Protein 2N5Y (pdb70)

Secondary structure (DSSP, 8-state):
------

Solvent-accessible surface area: 1779 Å² total

Foldseek 3Di:
DVPPDD

Structure (mmCIF, N/CA/C/O backbone):
data_2N5Y
#
_entry.id   2N5Y
#
loop_
_atom_site.group_PDB
_atom_site.id
_atom_site.type_symbol
_atom_site.label_atom_id
_atom_site.label_alt_id
_atom_site.label_comp_id
_atom_site.label_asym_id
_atom_site.label_entity_id
_atom_site.label_seq_id
_atom_site.pdbx_PDB_ins_code
_atom_site.Cartn_x
_atom_site.Cartn_y
_atom_site.Cartn_z
_atom_site.occupancy
_atom_site.B_iso_or_equiv
_atom_site.auth_seq_id
_atom_site.auth_comp_id
_atom_site.auth_asym_id
_atom_site.auth_atom_id
_atom_site.pdbx_PDB_model_num
ATOM 57 N N . GLY A 1 3 ? 6.628 5.983 -1.415 1.00 43.22 3 GLY A N 1
ATOM 58 C CA . GLY A 1 3 ? 7.069 7.233 -0.825 1.00 44.52 3 GLY A CA 1
ATOM 59 C C . GLY A 1 3 ? 8.495 7.163 -0.315 1.00 31.43 3 GLY A C 1
ATOM 60 O O . GLY A 1 3 ? 9.153 8.189 -0.147 1.00 2.10 3 GLY A O 1
ATOM 99 N N . SER A 1 6 ? 8.966 6.595 5.912 1.00 53.31 6 SER A N 1
ATOM 100 C CA . SER A 1 6 ? 8.612 7.866 6.534 1.00 45.13 6 SER A CA 1
ATOM 101 C C . SER A 1 6 ? 9.837 8.766 6.663 1.00 4.45 6 SER A C 1
ATOM 102 O O . SER A 1 6 ? 10.778 8.563 7.389 1.00 74.43 6 SER A O 1
ATOM 142 N N . PHE A 1 9 ? 7.170 13.762 4.751 1.00 50.33 9 PHE A N 1
ATOM 143 C CA . PHE A 1 9 ? 6.887 14.410 3.475 1.00 1.33 9 PHE A CA 1
ATOM 144 C C . PHE A 1 9 ? 5.383 14.499 3.232 1.00 4.01 9 PHE A C 1
ATOM 145 O O . PHE A 1 9 ? 4.885 15.502 2.723 1.00 2.52 9 PHE A O 1
ATOM 162 N N . GLU A 1 10 ? 4.667 13.441 3.599 1.00 0.02 10 GLU A N 1
ATOM 163 C CA . GLU A 1 10 ? 3.221 13.399 3.419 1.00 34.05 10 GLU A CA 1
ATOM 164 C C . GLU A 1 10 ? 2.565 12.529 4.488 1.00 54.01 10 GLU A C 1
ATOM 165 O O . GLU A 1 10 ? 2.127 11.412 4.212 1.00 24.44 10 GLU A O 1
ATOM 177 N N . VAL A 1 11 ? 2.500 13.050 5.709 1.00 22.33 11 VAL A N 1
ATOM 178 C CA . VAL A 1 11 ? 1.898 12.322 6.820 1.00 53.12 11 VAL A CA 1
ATOM 179 C C . VAL A 1 11 ? 0.769 13.126 7.456 1.00 70.25 11 VAL A C 1
ATOM 180 O O . VAL A 1 11 ? 0.791 14.315 7.633 1.00 13.41 11 VAL A O 1
ATOM 212 N N . ALA A 1 13 ? -3.705 12.290 7.565 1.00 52.32 13 ALA A N 1
ATOM 213 C CA . ALA A 1 13 ? -4.879 11.430 7.492 1.00 74.32 13 ALA A CA 1
ATOM 214 C C . ALA A 1 13 ? -4.957 10.720 6.144 1.00 21.25 13 ALA A C 1
ATOM 215 O O . ALA A 1 13 ? -4.533 11.289 5.139 1.00 33.45 13 ALA A O 1
ATOM 278 N N . GLY A 1 3 ? 4.297 6.185 -0.598 1.00 21.43 3 GLY A N 2
ATOM 279 C CA . GLY A 1 3 ? 4.642 7.524 -0.158 1.00 31.12 3 GLY A CA 2
ATOM 280 C C . GLY A 1 3 ? 6.010 7.960 -0.644 1.00 31.41 3 GLY A C 2
ATOM 281 O O . GLY A 1 3 ? 6.206 9.118 -1.011 1.00 12.22 3 GLY A O 2
ATOM 320 N N . SER A 1 6 ? 9.757 9.653 4.288 1.00 5.11 6 SER A N 2
ATOM 321 C CA . SER A 1 6 ? 9.466 10.845 5.077 1.00 71.53 6 SER A CA 2
ATOM 322 C C . SER A 1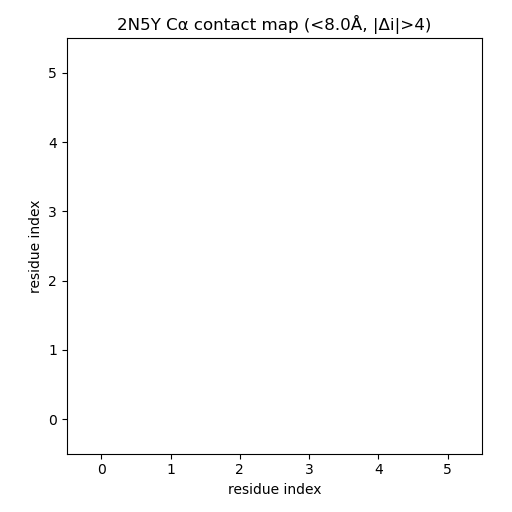 6 ? 10.264 12.041 4.568 1.00 53.40 6 SER A C 2
ATOM 323 O O . SER A 1 6 ? 11.148 12.595 5.170 1.00 45.02 6 SER A O 2
ATOM 363 N N . PHE A 1 9 ? 5.348 14.741 2.586 1.00 74.54 9 PHE A N 2
ATOM 364 C CA . PHE A 1 9 ? 4.214 14.556 1.687 1.00 14.44 9 PHE A CA 2
ATOM 365 C C . PHE A 1 9 ? 2.909 14.459 2.472 1.00 35.11 9 PHE A C 2
ATOM 366 O O . PHE A 1 9 ? 2.002 13.716 2.098 1.00 54.45 9 PHE A O 2
ATOM 383 N N . GLU A 1 10 ? 2.823 15.214 3.563 1.00 70.01 10 GLU A N 2
ATOM 384 C CA . GLU A 1 10 ? 1.630 15.211 4.401 1.00 11.52 10 GLU A CA 2
ATOM 385 C C . GLU A 1 10 ? 1.392 13.830 5.005 1.00 41.30 10 GLU A C 2
ATOM 386 O O . GLU A 1 10 ? 0.326 13.240 4.831 1.00 30.44 10 GLU A O 2
ATOM 398 N N . VAL A 1 11 ? 2.394 13.321 5.715 1.00 72.32 11 VAL A N 2
ATOM 399 C CA . VAL A 1 11 ? 2.295 12.010 6.345 1.00 32.21 11 VAL A CA 2
ATOM 400 C C . VAL A 1 11 ? 1.867 12.132 7.803 1.00 32.02 11 VAL A C 2
ATOM 401 O O . VAL A 1 11 ? 2.212 13.012 8.547 1.00 24.12 11 VAL A O 2
ATOM 433 N N . ALA A 1 13 ? -1.762 10.632 10.456 1.00 71.52 13 ALA A N 2
ATOM 434 C CA . ALA A 1 13 ? -2.960 9.822 10.644 1.00 45.01 13 ALA A CA 2
ATOM 435 C C . ALA A 1 13 ? -3.746 9.694 9.344 1.00 42.44 13 ALA A C 2
ATOM 436 O O . ALA A 1 13 ? -4.428 8.689 9.149 1.00 43.40 13 ALA A O 2
ATOM 499 N N . GLY A 1 3 ? 9.457 4.547 1.057 1.00 55.43 3 GLY A N 3
ATOM 500 C CA . GLY A 1 3 ? 10.016 5.291 2.170 1.00 13.05 3 GLY A CA 3
ATOM 501 C C . GLY A 1 3 ? 11.365 5.900 1.842 1.00 34.33 3 GLY A C 3
ATOM 502 O O . GLY A 1 3 ? 11.614 6.296 0.704 1.00 52.30 3 GLY A O 3
ATOM 541 N N . SER A 1 6 ? 10.904 11.743 4.367 1.00 65.11 6 SER A N 3
ATOM 542 C CA . SER A 1 6 ? 9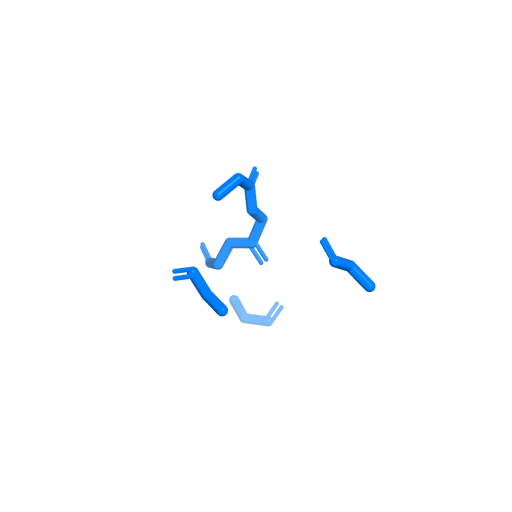.610 12.413 4.338 1.00 13.22 6 SER A CA 3
ATOM 543 C C . SER A 1 6 ? 9.401 13.135 3.010 1.00 33.42 6 SER A C 3
ATOM 544 O O . SER A 1 6 ? 9.867 14.207 2.719 1.00 30.33 6 SER A O 3
ATOM 584 N N . PHE A 1 9 ? 3.929 10.298 2.175 1.00 63.03 9 PHE A N 3
ATOM 585 C CA . PHE A 1 9 ? 3.384 8.957 2.001 1.00 21.43 9 PHE A CA 3
ATOM 586 C C . PHE A 1 9 ? 2.611 8.519 3.242 1.00 50.20 9 PHE A C 3
ATOM 587 O O . PHE A 1 9 ? 1.553 7.899 3.139 1.00 2.15 9 PHE A O 3
ATOM 604 N N . GLU A 1 10 ? 3.148 8.847 4.413 1.00 42.00 10 GLU A N 3
ATOM 605 C CA . GLU A 1 10 ? 2.510 8.487 5.673 1.00 35.33 10 GLU A CA 3
ATOM 606 C C . GLU A 1 10 ? 2.831 9.510 6.758 1.00 1.44 10 GLU A C 3
ATOM 607 O O . GLU A 1 10 ? 3.708 9.291 7.594 1.00 12.04 10 GLU A O 3
ATOM 619 N N . VAL A 1 11 ? 2.115 10.630 6.738 1.00 3.30 11 VAL A N 3
ATOM 620 C CA . VAL A 1 11 ? 2.323 11.688 7.719 1.00 0.44 11 VAL A CA 3
ATOM 621 C C . VAL A 1 11 ? 1.028 12.019 8.454 1.00 65.33 11 VAL A C 3
ATOM 622 O O . VAL A 1 11 ? 0.818 13.047 9.042 1.00 75.23 11 VAL A O 3
ATOM 654 N N . ALA A 1 13 ? -3.528 10.536 8.433 1.00 32.04 13 ALA A N 3
ATOM 655 C CA . ALA A 1 13 ? -4.567 9.617 7.985 1.00 63.14 13 ALA A CA 3
ATOM 656 C C . ALA A 1 13 ? -5.893 10.342 7.785 1.00 11.31 13 ALA A C 3
ATOM 657 O O . ALA A 1 13 ? -6.329 11.057 8.686 1.00 51.52 13 ALA A O 3
ATOM 720 N N . GLY A 1 3 ? 6.778 6.574 -0.333 1.00 41.14 3 GLY A N 4
ATOM 721 C CA . GLY A 1 3 ? 7.427 7.838 -0.037 1.00 24.45 3 GLY A CA 4
ATOM 722 C C . GLY A 1 3 ? 8.598 7.679 0.914 1.00 72.14 3 GLY A C 4
ATOM 723 O O . GLY A 1 3 ? 8.704 8.402 1.904 1.00 22.43 3 GLY A O 4
ATOM 762 N N . SER A 1 6 ? 7.690 6.199 6.764 1.00 40.14 6 SER A N 4
ATOM 763 C CA . SER A 1 6 ? 6.910 7.036 7.668 1.00 20.42 6 SER A CA 4
ATOM 764 C C . SER A 1 6 ? 7.824 7.891 8.540 1.00 14.34 6 SER A C 4
ATOM 765 O O . SER A 1 6 ? 8.555 7.474 9.402 1.00 64.34 6 SER A O 4
ATOM 805 N N . PHE A 1 9 ? 5.973 13.178 6.034 1.00 5.45 9 PHE A N 4
ATOM 806 C CA . PHE A 1 9 ? 6.442 13.819 4.811 1.00 0.33 9 PHE A CA 4
ATOM 807 C C . PHE A 1 9 ? 5.298 14.538 4.102 1.00 45.44 9 PHE A C 4
ATOM 808 O O . PHE A 1 9 ? 4.932 14.187 2.981 1.00 50.13 9 PHE A O 4
ATOM 825 N N . GLU A 1 10 ? 4.739 15.546 4.764 1.00 3.30 10 GLU A N 4
ATOM 826 C CA . GLU A 1 10 ? 3.637 16.314 4.197 1.00 34.32 10 GLU A CA 4
ATOM 827 C C . GLU A 1 10 ? 2.490 15.395 3.784 1.00 45.05 10 GLU A C 4
ATOM 828 O O . GLU A 1 10 ? 1.916 15.547 2.705 1.00 0.44 10 GLU A O 4
ATOM 840 N N . VAL A 1 11 ? 2.163 14.440 4.649 1.00 45.15 11 VAL A N 4
ATOM 841 C CA . VAL A 1 11 ? 1.086 13.497 4.375 1.00 63.45 11 VAL A CA 4
ATOM 842 C C . VAL A 1 11 ? -0.278 14.138 4.605 1.00 64.40 11 VAL A C 4
ATOM 843 O O . VAL A 1 11 ? -0.621 14.668 5.628 1.00 0.54 11 VAL A O 4
ATOM 875 N N . ALA A 1 13 ? -4.323 15.181 5.038 1.00 14.34 13 ALA A N 4
ATOM 876 C CA . ALA A 1 13 ? -5.176 14.993 6.205 1.00 31.44 13 ALA A CA 4
ATOM 877 C C . ALA A 1 13 ? -6.174 13.862 5.979 1.00 10.01 13 ALA A C 4
ATOM 878 O O . ALA A 1 13 ? -7.325 14.134 5.640 1.00 44.13 13 ALA A O 4
ATOM 941 N N . GLY A 1 3 ? 4.972 5.256 2.621 1.00 31.31 3 GLY A N 5
ATOM 942 C CA . GLY A 1 3 ? 5.252 5.617 3.998 1.00 21.14 3 GLY A CA 5
ATOM 943 C C . GLY A 1 3 ? 6.300 4.723 4.631 1.00 60.44 3 GLY A C 5
ATOM 944 O O . GLY A 1 3 ? 6.190 4.358 5.801 1.00 21.31 3 GLY A O 5
ATOM 983 N N . SER A 1 6 ? 9.884 8.497 7.513 1.00 11.10 6 SER A N 5
ATOM 984 C CA . SER A 1 6 ? 9.722 9.946 7.484 1.00 72.04 6 SER A CA 5
ATOM 985 C C . SER A 1 6 ? 10.789 10.594 6.607 1.00 1.42 6 SER A C 5
ATOM 986 O O . SER A 1 6 ? 11.675 11.309 7.003 1.00 61.34 6 SER A O 5
ATOM 1026 N N . PHE A 1 9 ? 7.881 12.358 2.644 1.00 50.44 9 PHE A N 5
ATOM 1027 C CA . PHE A 1 9 ? 7.102 11.888 1.504 1.00 22.01 9 PHE A CA 5
ATOM 1028 C C . PHE A 1 9 ? 5.873 12.765 1.286 1.00 11.31 9 PHE A C 5
ATOM 1029 O O . PHE A 1 9 ? 5.757 13.843 1.868 1.00 54.32 9 PHE A O 5
ATOM 1046 N N . GLU A 1 10 ? 4.959 12.294 0.443 1.00 11.34 10 GLU A N 5
ATOM 1047 C CA . GLU A 1 10 ? 3.739 13.037 0.147 1.00 21.55 10 GLU A CA 5
ATOM 1048 C C . GLU A 1 10 ? 2.737 12.914 1.292 1.00 51.53 10 GLU A C 5
ATOM 1049 O O . GLU A 1 10 ? 1.625 12.419 1.108 1.00 61.21 10 GLU A O 5
ATOM 1061 N N . VAL A 1 11 ? 3.139 13.370 2.474 1.00 21.20 11 VAL A N 5
ATOM 1062 C CA . VAL A 1 11 ? 2.277 13.313 3.649 1.00 63.33 11 VAL A CA 5
ATOM 1063 C C . VAL A 1 11 ? 0.980 14.080 3.417 1.00 64.34 11 VAL A C 5
ATOM 1064 O O . VAL A 1 11 ? 0.913 15.185 2.948 1.00 51.43 11 VAL A O 5
ATOM 1096 N N . ALA A 1 13 ? -3.538 13.168 2.493 1.00 72.23 13 ALA A N 5
ATOM 1097 C CA . ALA A 1 13 ? -4.590 12.206 2.186 1.00 65.03 13 ALA A CA 5
ATOM 1098 C C . ALA A 1 13 ? -4.463 11.692 0.756 1.00 41.14 13 ALA A C 5
ATOM 1099 O O . ALA A 1 13 ? -3.568 12.132 0.035 1.00 22.44 13 ALA A O 5
ATOM 1162 N N . GLY A 1 3 ? 7.746 5.074 2.212 1.00 51.33 3 GLY A N 6
ATOM 1163 C CA . GLY A 1 3 ? 8.284 6.078 3.112 1.00 72.52 3 GLY A CA 6
ATOM 1164 C C . GLY A 1 3 ? 9.799 6.084 3.133 1.00 5.31 3 GLY A C 6
ATOM 1165 O O . GLY A 1 3 ? 10.442 5.598 2.203 1.00 43.34 3 GLY A O 6
ATOM 1204 N N . SER A 1 6 ? 10.960 12.608 4.517 1.00 31.34 6 SER A N 6
ATOM 1205 C CA . SER A 1 6 ? 10.040 13.551 3.892 1.00 45.10 6 SER A CA 6
ATOM 1206 C C . SER A 1 6 ? 10.439 13.820 2.444 1.00 24.30 6 SER A C 6
ATOM 1207 O O . SER A 1 6 ? 11.188 14.690 2.078 1.00 72.11 6 SER A O 6
ATOM 1247 N N . PHE A 1 9 ? 5.139 11.820 0.714 1.00 61.21 9 PHE A N 6
ATOM 1248 C CA . PHE A 1 9 ? 4.388 10.571 0.765 1.00 20.11 9 PHE A CA 6
ATOM 1249 C C . PHE A 1 9 ? 3.029 10.781 1.426 1.00 75.54 9 PHE A C 6
ATOM 1250 O O . PHE A 1 9 ? 2.523 9.900 2.122 1.00 43.55 9 PHE A O 6
ATOM 1267 N N . GLU A 1 10 ? 2.443 11.953 1.202 1.00 60.11 10 GLU A N 6
ATOM 1268 C CA . GLU A 1 10 ? 1.143 12.279 1.776 1.00 20.35 10 GLU A CA 6
ATOM 1269 C C . GLU A 1 10 ? 1.216 12.318 3.300 1.00 21.02 10 GLU A C 6
ATOM 1270 O O . GLU A 1 10 ? 0.591 11.507 3.984 1.00 1.20 10 GLU A O 6
ATOM 1282 N N . VAL A 1 11 ? 1.985 13.267 3.826 1.00 75.23 11 VAL A N 6
ATOM 1283 C CA . VAL A 1 11 ? 2.140 13.413 5.268 1.00 12.30 11 VAL A CA 6
ATOM 1284 C C . VAL A 1 11 ? 0.880 13.995 5.900 1.00 5.31 11 VAL A C 6
ATOM 1285 O O . VAL A 1 11 ? 0.503 15.128 5.757 1.00 52.43 11 VAL A O 6
ATOM 1317 N N . ALA A 1 13 ? -3.361 12.608 7.622 1.00 5.33 13 ALA A N 6
ATOM 1318 C CA . ALA A 1 13 ? -4.409 11.596 7.625 1.00 61.45 13 ALA A CA 6
ATOM 1319 C C . ALA A 1 13 ? -5.170 11.591 6.303 1.00 32.32 13 ALA A C 6
ATOM 1320 O O . ALA A 1 13 ? -5.817 12.585 5.978 1.00 44.24 13 ALA A O 6
ATOM 1383 N N . GLY A 1 3 ? 7.301 4.935 2.081 1.00 55.23 3 GLY A N 7
ATOM 1384 C CA . GLY A 1 3 ? 8.013 6.085 2.606 1.00 13.24 3 GLY A CA 7
ATOM 1385 C C . GLY A 1 3 ? 9.514 5.876 2.631 1.00 32.24 3 GLY A C 7
ATOM 1386 O O . GLY A 1 3 ? 10.195 6.097 1.630 1.00 31.41 3 GLY A O 7
ATOM 1425 N N . SER A 1 6 ? 11.561 10.601 6.756 1.00 72.14 6 SER A N 7
ATOM 1426 C CA . SER A 1 6 ? 10.983 11.936 6.657 1.00 43.24 6 SER A CA 7
ATOM 1427 C C . SER A 1 6 ? 11.706 12.764 5.598 1.00 22.40 6 SER A C 7
ATOM 1428 O O . SER A 1 6 ? 12.842 13.156 5.677 1.00 4.44 6 SER A O 7
ATOM 1468 N N . PHE A 1 9 ? 6.732 14.032 2.353 1.00 30.13 9 PHE A N 7
ATOM 1469 C CA . PHE A 1 9 ? 6.026 13.350 1.275 1.00 63.32 9 PHE A CA 7
ATOM 1470 C C . PHE A 1 9 ? 4.587 13.040 1.677 1.00 43.12 9 PHE A C 7
ATOM 1471 O O . PHE A 1 9 ? 4.017 12.035 1.254 1.00 11.03 9 PHE A O 7
ATOM 1488 N N . GLU A 1 10 ? 4.008 13.912 2.496 1.00 35.45 10 GLU A N 7
ATOM 1489 C CA . GLU A 1 10 ? 2.636 13.730 2.957 1.00 52.42 10 GLU A CA 7
ATOM 1490 C C . GLU A 1 10 ? 2.507 12.463 3.797 1.00 12.22 10 GLU A C 7
ATOM 1491 O O . GLU A 1 10 ? 1.728 11.566 3.473 1.00 44.31 10 GLU A O 7
ATOM 1503 N N . VAL A 1 11 ? 3.277 12.397 4.879 1.00 74.42 11 VAL A N 7
ATOM 1504 C CA . VAL A 1 11 ? 3.249 11.240 5.767 1.00 40.52 11 VAL A CA 7
ATOM 1505 C C . VAL A 1 11 ? 2.339 11.489 6.965 1.00 42.14 11 VAL A C 7
ATOM 1506 O O . VAL A 1 11 ? 2.218 12.547 7.525 1.00 71.31 11 VAL A O 7
ATOM 1538 N N . ALA A 1 13 ? -1.468 9.378 8.949 1.00 51.24 13 ALA A N 7
ATOM 1539 C CA . ALA A 1 13 ? -2.380 8.248 9.080 1.00 44.41 13 ALA A CA 7
ATOM 1540 C C . ALA A 1 13 ? -2.818 7.735 7.713 1.00 54.34 13 ALA A C 7
ATOM 1541 O O . ALA A 1 13 ? -3.494 8.462 6.986 1.00 74.11 13 ALA A O 7
ATOM 1604 N N . GLY A 1 3 ? 5.278 4.600 4.409 1.00 64.44 3 GLY A N 8
ATOM 1605 C CA . GLY A 1 3 ? 5.999 5.534 5.253 1.00 13.15 3 GLY A CA 8
ATOM 1606 C C . GLY A 1 3 ? 7.221 4.910 5.898 1.00 54.11 3 GLY A C 8
ATOM 1607 O O . GLY A 1 3 ? 8.166 4.525 5.209 1.00 13.45 3 GLY A O 8
ATOM 1646 N N . SER A 1 6 ? 10.240 10.004 8.175 1.00 54.24 6 SER A N 8
ATOM 1647 C CA . SER A 1 6 ? 10.113 11.266 7.454 1.00 33.51 6 SER A CA 8
ATOM 1648 C C . SER A 1 6 ? 11.121 11.343 6.312 1.00 61.52 6 SER A C 8
ATOM 1649 O O . SER A 1 6 ? 12.087 12.062 6.283 1.00 1.01 6 SER A O 8
ATOM 1689 N N . PHE A 1 9 ? 7.929 11.287 2.123 1.00 21.35 9 PHE A N 8
ATOM 1690 C CA . PHE A 1 9 ? 7.052 10.400 1.368 1.00 53.32 9 PHE A CA 8
ATOM 1691 C C . PHE A 1 9 ? 5.835 11.157 0.842 1.00 4.35 9 PHE A C 8
ATOM 1692 O O . PHE A 1 9 ? 5.796 12.387 0.873 1.00 24.23 9 PHE A O 8
ATOM 1709 N N . GLU A 1 10 ? 4.845 10.413 0.360 1.00 22.23 10 GLU A N 8
ATOM 1710 C CA . GLU A 1 10 ? 3.628 11.014 -0.173 1.00 65.22 10 GLU A CA 8
ATOM 1711 C C . GLU A 1 10 ? 2.712 11.479 0.955 1.00 74.44 10 GLU A C 8
ATOM 1712 O O . GLU A 1 10 ? 1.574 11.023 1.073 1.00 51.35 10 GLU A O 8
ATOM 1724 N N . VAL A 1 11 ? 3.216 12.388 1.782 1.00 12.34 11 VAL A N 8
ATOM 1725 C CA . VAL A 1 11 ? 2.443 12.916 2.901 1.00 62.03 11 VAL A CA 8
ATOM 1726 C C . VAL A 1 11 ? 1.143 13.550 2.420 1.00 41.43 11 VAL A C 8
ATOM 1727 O O . VAL A 1 11 ? 1.021 14.170 1.396 1.00 71.02 11 VAL A O 8
ATOM 1759 N N . ALA A 1 13 ? -3.439 12.729 2.741 1.00 42.44 13 ALA A N 8
ATOM 1760 C CA . ALA A 1 13 ? -4.542 11.892 3.194 1.00 30.24 13 ALA A CA 8
ATOM 1761 C C . ALA A 1 13 ? -4.282 10.423 2.878 1.00 31.13 13 ALA A C 8
ATOM 1762 O O . ALA A 1 13 ? -4.289 10.049 1.706 1.00 14.24 13 ALA A O 8
ATOM 1825 N N . GLY A 1 3 ? 6.148 4.062 2.104 1.00 0.43 3 GLY A N 9
ATOM 1826 C CA . GLY A 1 3 ? 6.828 5.027 2.949 1.00 14.11 3 GLY A CA 9
ATOM 1827 C C . GLY A 1 3 ? 8.321 4.778 3.029 1.00 74.31 3 GLY A C 9
ATOM 1828 O O . GLY A 1 3 ? 9.082 5.253 2.186 1.00 21.43 3 GLY A O 9
ATOM 1867 N N . SER A 1 6 ? 10.646 8.185 7.926 1.00 53.43 6 SER A N 9
ATOM 1868 C CA . SER A 1 6 ? 10.308 9.593 7.754 1.00 52.55 6 SER A CA 9
ATOM 1869 C C . SER A 1 6 ? 11.294 10.278 6.812 1.00 25.32 6 SER A C 9
ATOM 1870 O O . SER A 1 6 ? 12.415 10.614 7.102 1.00 74.20 6 SER A O 9
ATOM 1910 N N . PHE A 1 9 ? 7.832 12.193 2.614 1.00 72.35 9 PHE A N 9
ATOM 1911 C CA . PHE A 1 9 ? 7.194 11.775 1.371 1.00 54.24 9 PHE A CA 9
ATOM 1912 C C . PHE A 1 9 ? 5.779 12.339 1.269 1.00 22.24 9 PHE A C 9
ATOM 1913 O O . PHE A 1 9 ? 5.417 13.267 1.991 1.00 4.23 9 PHE A O 9
ATOM 1930 N N . GLU A 1 10 ? 4.985 11.770 0.368 1.00 41.04 10 GLU A N 9
ATOM 1931 C CA . GLU A 1 10 ? 3.611 12.217 0.171 1.00 70.31 10 GLU A CA 9
ATOM 1932 C C . GLU A 1 10 ? 2.741 11.842 1.367 1.00 14.11 10 GLU A C 9
ATOM 1933 O O . GLU A 1 10 ? 1.957 10.894 1.307 1.00 44.23 10 GLU A O 9
ATOM 1945 N N . VAL A 1 11 ? 2.884 12.593 2.454 1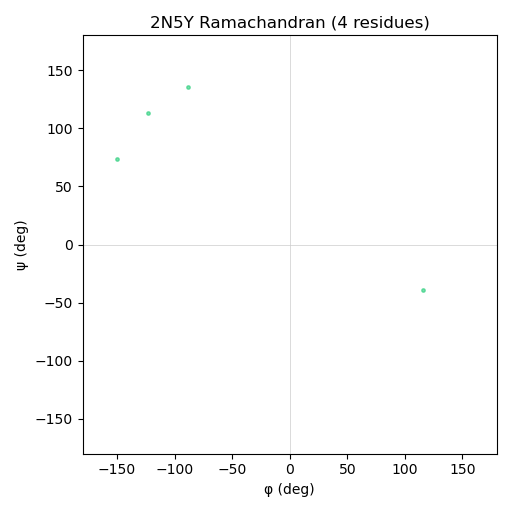.00 2.43 11 VAL A N 9
ATOM 1946 C CA . VAL A 1 11 ? 2.112 12.342 3.665 1.00 73.30 11 VAL A CA 9
ATOM 1947 C C . VAL A 1 11 ? 1.492 13.628 4.199 1.00 41.21 11 VAL A C 9
ATOM 1948 O O . VAL A 1 11 ? 2.064 14.684 4.275 1.00 71.10 11 VAL A O 9
ATOM 1980 N N . ALA A 1 13 ? -2.900 15.366 4.778 1.00 4.42 13 ALA A N 9
ATOM 1981 C CA . ALA A 1 13 ? -4.348 15.204 4.791 1.00 30.41 13 ALA A CA 9
ATOM 1982 C C . ALA A 1 13 ? -4.934 15.395 3.396 1.00 34.05 13 ALA A C 9
ATOM 1983 O O . ALA A 1 13 ? -4.883 16.505 2.869 1.00 12.25 13 ALA A O 9
ATOM 2046 N N . GLY A 1 3 ? 4.797 3.165 4.930 1.00 41.34 3 GLY A N 10
ATOM 2047 C CA . GLY A 1 3 ? 5.237 3.752 6.182 1.00 32.21 3 GLY A CA 10
ATOM 2048 C C . GLY A 1 3 ? 6.546 3.163 6.670 1.00 34.11 3 GLY A C 10
ATOM 2049 O O . GLY A 1 3 ? 7.560 3.228 5.976 1.00 3.03 3 GLY A O 10
ATOM 2088 N N . SER A 1 6 ? 9.367 7.643 9.973 1.00 10.44 6 SER A N 10
ATOM 2089 C CA . SER A 1 6 ? 9.310 9.012 9.473 1.00 73.35 6 SER A CA 10
ATOM 2090 C C . SER A 1 6 ? 10.572 9.357 8.689 1.00 64.31 6 SER A C 10
ATOM 2091 O O . SER A 1 6 ? 11.670 9.497 9.164 1.00 4.44 6 SER A O 10
ATOM 2131 N N . PHE A 1 9 ? 7.415 10.692 3.655 1.00 51.23 9 PHE A N 10
ATOM 2132 C CA . PHE A 1 9 ? 6.835 9.830 2.632 1.00 73.02 9 PHE A CA 10
ATOM 2133 C C . PHE A 1 9 ? 5.490 10.375 2.160 1.00 51.12 9 PHE A C 10
ATOM 2134 O O . PHE A 1 9 ? 4.481 9.671 2.182 1.00 22.30 9 PHE A O 10
ATOM 2151 N N . GLU A 1 10 ? 5.485 11.634 1.734 1.00 41.33 10 GLU A N 10
ATOM 2152 C CA . GLU A 1 10 ? 4.264 12.274 1.258 1.00 44.42 10 GLU A CA 10
ATOM 2153 C C . GLU A 1 10 ? 3.166 12.204 2.314 1.00 34.24 10 GLU A C 10
ATOM 2154 O O . GLU A 1 10 ? 2.066 11.717 2.051 1.00 30.12 10 GLU A O 10
ATOM 2166 N N . VAL A 1 11 ? 3.472 12.693 3.512 1.00 51.12 11 VAL A N 10
ATOM 2167 C CA . VAL A 1 11 ? 2.511 12.687 4.609 1.00 65.42 11 VAL A CA 10
ATOM 2168 C C . VAL A 1 11 ? 1.470 13.786 4.434 1.00 1.30 11 VAL A C 10
ATOM 2169 O O . VAL A 1 11 ? 1.352 14.739 5.159 1.00 55.03 11 VAL A O 10
ATOM 2201 N N . ALA A 1 13 ? -1.929 16.212 3.982 1.00 51.34 13 ALA A N 10
ATOM 2202 C CA . ALA A 1 13 ? -2.780 16.765 5.028 1.00 4.52 13 ALA A CA 10
ATOM 2203 C C . ALA A 1 13 ? -3.710 15.701 5.599 1.00 32.12 13 ALA A C 10
ATOM 2204 O O . ALA A 1 13 ? -4.744 16.048 6.168 1.00 21.03 13 ALA A O 10
ATOM 2267 N N . GLY A 1 3 ? 5.208 6.274 -0.788 1.00 73.10 3 GLY A N 11
ATOM 2268 C CA . GLY A 1 3 ? 5.723 7.473 -0.153 1.00 31.31 3 GLY A CA 11
ATOM 2269 C C . GLY A 1 3 ? 7.237 7.490 -0.090 1.00 43.41 3 GLY A C 11
ATOM 2270 O O . GLY A 1 3 ? 7.862 8.530 -0.299 1.00 11.40 3 GLY A O 11
ATOM 2309 N N . SER A 1 6 ? 9.151 6.975 6.317 1.00 41.11 6 SER A N 11
ATOM 2310 C CA . SER A 1 6 ? 8.781 7.975 7.312 1.00 23.52 6 SER A CA 11
ATOM 2311 C C . SER A 1 6 ? 9.884 9.017 7.471 1.00 53.24 6 SER A C 11
ATOM 2312 O O . SER A 1 6 ? 10.912 8.856 8.077 1.00 44.50 6 SER A O 11
ATOM 2352 N N . PHE A 1 9 ? 7.247 13.380 5.117 1.00 12.23 9 PHE A N 11
ATOM 2353 C CA . PHE A 1 9 ? 7.003 13.801 3.743 1.00 51.14 9 PHE A CA 11
ATOM 2354 C C . PHE A 1 9 ? 5.613 14.415 3.600 1.00 4.32 9 PHE A C 11
ATOM 2355 O O . PHE A 1 9 ? 4.979 14.776 4.591 1.00 42.41 9 PHE A O 11
ATOM 2372 N N . GLU A 1 10 ? 5.148 14.531 2.360 1.00 20.42 10 GLU A N 11
ATOM 2373 C CA . GLU A 1 10 ? 3.835 15.102 2.088 1.00 14.41 10 GLU A CA 11
ATOM 2374 C C . GLU A 1 10 ? 2.725 14.156 2.539 1.00 43.42 10 GLU A C 11
ATOM 2375 O O . GLU A 1 10 ? 2.078 13.505 1.719 1.00 62.12 10 GLU A O 11
ATOM 2387 N N . VAL A 1 11 ? 2.512 14.086 3.849 1.00 73.20 11 VAL A N 11
ATOM 2388 C CA . VAL A 1 11 ? 1.481 13.220 4.410 1.00 1.51 11 VAL A CA 11
ATOM 2389 C C . VAL A 1 11 ? 0.529 14.008 5.304 1.00 62.44 11 VAL A C 11
ATOM 2390 O O . VAL A 1 11 ? 0.798 14.409 6.405 1.00 2.22 11 VAL A O 11
ATOM 2422 N N . ALA A 1 13 ? -2.429 15.661 7.698 1.00 42.45 13 ALA A N 11
ATOM 2423 C CA . ALA A 1 13 ? -2.622 15.468 9.129 1.00 4.03 13 ALA A CA 11
ATOM 2424 C C . ALA A 1 13 ? -4.037 14.990 9.433 1.00 73.20 13 ALA A C 11
ATOM 2425 O O . ALA A 1 13 ? -4.989 15.728 9.182 1.00 4.11 13 ALA A O 11
ATOM 2488 N N . GLY A 1 3 ? 6.409 3.728 1.706 1.00 41.14 3 GLY A N 12
ATOM 2489 C CA . GLY A 1 3 ? 6.311 4.923 2.524 1.00 63.14 3 GLY A CA 12
ATOM 2490 C C . GLY A 1 3 ? 7.052 4.787 3.839 1.00 45.32 3 GLY A C 12
ATOM 2491 O O . GLY A 1 3 ? 7.824 5.668 4.218 1.00 45.13 3 GLY A O 12
ATOM 2530 N N . SER A 1 6 ? 3.860 6.917 8.646 1.00 62.22 6 SER A N 12
ATOM 2531 C CA . SER A 1 6 ? 3.757 8.369 8.565 1.00 3.24 6 SER A CA 12
ATOM 2532 C C . SER A 1 6 ? 4.926 9.037 9.283 1.00 1.05 6 SER A C 12
ATOM 2533 O O . SER A 1 6 ? 5.002 9.217 10.472 1.00 31.24 6 SER A O 12
ATOM 2573 N N . PHE A 1 9 ? 6.326 12.482 4.407 1.00 4.13 9 PHE A N 12
ATOM 2574 C CA . PHE A 1 9 ? 6.885 12.375 3.064 1.00 13.14 9 PHE A CA 12
ATOM 2575 C C . PHE A 1 9 ? 5.842 12.739 2.011 1.00 30.34 9 PHE A C 12
ATOM 2576 O O . PHE A 1 9 ? 6.156 13.375 1.006 1.00 24.02 9 PHE A O 12
ATOM 2593 N N . GLU A 1 10 ? 4.600 12.329 2.251 1.00 62.25 10 GLU A N 12
ATOM 2594 C CA . GLU A 1 10 ? 3.511 12.610 1.322 1.00 5.11 10 GLU A CA 12
ATOM 2595 C C . GLU A 1 10 ? 2.245 13.009 2.074 1.00 52.12 10 GLU A C 12
ATOM 2596 O O . GLU A 1 10 ? 1.155 12.519 1.780 1.00 75.21 10 GLU A O 12
ATOM 2608 N N . VAL A 1 11 ? 2.397 13.902 3.046 1.00 5.43 11 VAL A N 12
ATOM 2609 C CA . VAL A 1 11 ? 1.267 14.369 3.841 1.00 61.55 11 VAL A CA 12
ATOM 2610 C C . VAL A 1 11 ? 1.698 15.444 4.832 1.00 61.15 11 VAL A C 12
ATOM 2611 O O . VAL A 1 11 ? 2.668 15.374 5.540 1.00 33.30 11 VAL A O 12
ATOM 2643 N N . ALA A 1 13 ? 1.059 17.236 8.069 1.00 22.14 13 ALA A N 12
ATOM 2644 C CA . ALA A 1 13 ? 1.539 16.872 9.397 1.00 62.24 13 ALA A CA 12
ATOM 2645 C C . ALA A 1 13 ? 1.372 15.377 9.650 1.00 44.32 13 ALA A C 12
ATOM 2646 O O . ALA A 1 13 ? 1.907 14.871 10.635 1.00 34.32 13 ALA A O 12
ATOM 2709 N N . GLY A 1 3 ? 6.826 6.633 -0.485 1.00 15.32 3 GLY A N 13
ATOM 2710 C CA . GLY A 1 3 ? 7.407 7.720 0.282 1.00 65.54 3 GLY A CA 13
ATOM 2711 C C . GLY A 1 3 ? 8.900 7.856 0.053 1.00 54.35 3 GLY A C 13
ATOM 2712 O O . GLY A 1 3 ? 9.443 8.960 0.098 1.00 31.11 3 GLY A O 13
ATOM 2751 N N . SER A 1 6 ? 11.512 9.452 4.794 1.00 1.44 6 SER A N 13
ATOM 2752 C CA . SER A 1 6 ? 10.881 10.617 5.404 1.00 33.10 6 SER A CA 13
ATOM 2753 C C . SER A 1 6 ? 11.546 11.906 4.931 1.00 61.32 6 SER A C 13
ATOM 2754 O O . SER A 1 6 ? 12.580 12.353 5.359 1.00 54.53 6 SER A O 13
ATOM 2794 N N . PHE A 1 9 ? 6.210 14.412 3.433 1.00 14.33 9 PHE A N 13
ATOM 2795 C CA . PHE A 1 9 ? 5.226 14.312 2.362 1.00 73.33 9 PHE A CA 13
ATOM 2796 C C . PHE A 1 9 ? 3.808 14.435 2.912 1.00 52.01 9 PHE A C 13
ATOM 2797 O O . PHE A 1 9 ? 3.044 13.471 2.907 1.00 33.55 9 PHE A O 13
ATOM 2814 N N . GLU A 1 10 ? 3.465 15.629 3.386 1.00 71.15 10 GLU A N 13
ATOM 2815 C CA . GLU A 1 10 ? 2.140 15.878 3.941 1.00 74.14 10 GLU A CA 13
ATOM 2816 C C . GLU A 1 10 ? 1.661 14.685 4.763 1.00 24.02 10 GLU A C 13
ATOM 2817 O O . GLU A 1 10 ? 0.500 14.285 4.681 1.00 51.32 10 GLU A O 13
ATOM 2829 N N . VAL A 1 11 ? 2.566 14.120 5.557 1.00 60.25 11 VAL A N 13
ATOM 2830 C CA . VAL A 1 11 ? 2.238 12.973 6.395 1.00 52.11 11 VAL A CA 13
ATOM 2831 C C . VAL A 1 11 ? 1.010 13.254 7.253 1.00 34.54 11 VAL A C 13
ATOM 2832 O O . VAL A 1 11 ? 0.702 14.337 7.676 1.00 20.01 11 VAL A O 13
ATOM 2864 N N . ALA A 1 13 ? -3.213 11.214 8.078 1.00 23.50 13 ALA A N 13
ATOM 2865 C CA . ALA A 1 13 ? -4.148 10.107 7.915 1.00 0.51 13 ALA A CA 13
ATOM 2866 C C . ALA A 1 13 ? -4.100 9.552 6.496 1.00 41.44 13 ALA A C 13
ATOM 2867 O O . ALA A 1 13 ? -4.518 8.416 6.280 1.00 64.24 13 ALA A O 13
ATOM 2930 N N . GLY A 1 3 ? 5.766 4.913 0.395 1.00 15.23 3 GLY A N 14
ATOM 2931 C CA . GLY A 1 3 ? 6.132 5.303 1.744 1.00 33.34 3 GLY A CA 14
ATOM 2932 C C . GLY A 1 3 ? 7.471 4.733 2.169 1.00 12.20 3 GLY A C 14
ATOM 2933 O O . GLY A 1 3 ? 8.509 5.369 1.987 1.00 62.32 3 GLY A O 14
ATOM 2972 N N . SER A 1 6 ? 8.240 6.319 8.182 1.00 70.21 6 SER A N 14
ATOM 2973 C CA . SER A 1 6 ? 8.036 7.709 8.570 1.00 12.44 6 SER A CA 14
ATOM 2974 C C . SER A 1 6 ? 9.319 8.516 8.396 1.00 10.14 6 SER A C 14
ATOM 2975 O O . SER A 1 6 ? 10.321 8.381 9.052 1.00 71.33 6 SER A O 14
ATOM 3015 N N . PHE A 1 9 ? 6.894 12.582 4.508 1.00 74.33 9 PHE A N 14
ATOM 3016 C CA . PHE A 1 9 ? 6.729 12.556 3.059 1.00 63.41 9 PHE A CA 14
ATOM 3017 C C . PHE A 1 9 ? 5.404 13.192 2.650 1.00 31.34 9 PHE A C 14
ATOM 3018 O O . PHE A 1 9 ? 4.530 12.527 2.095 1.00 21.32 9 PHE A O 14
ATOM 3035 N N . GLU A 1 10 ? 5.263 14.484 2.930 1.00 21.44 10 GLU A N 14
ATOM 3036 C CA . GLU A 1 10 ? 4.044 15.209 2.593 1.00 10.23 10 GLU A CA 14
ATOM 3037 C C . GLU A 1 10 ? 2.813 14.483 3.128 1.00 61.41 10 GLU A C 14
ATOM 3038 O O . GLU A 1 10 ? 1.736 14.545 2.535 1.00 33.54 10 GLU A O 14
ATOM 3050 N N . VAL A 1 11 ? 2.982 13.793 4.252 1.00 54.40 11 VAL A N 14
ATOM 3051 C CA . VAL A 1 11 ? 1.886 13.055 4.868 1.00 55.03 11 VAL A CA 14
ATOM 3052 C C . VAL A 1 11 ? 1.278 13.838 6.026 1.00 54.11 11 VAL A C 14
ATOM 3053 O O . VAL A 1 11 ? 1.910 14.366 6.903 1.00 51.14 11 VAL A O 14
ATOM 3085 N N . ALA A 1 13 ? -2.850 16.057 6.951 1.00 53.43 13 ALA A N 14
ATOM 3086 C CA . ALA A 1 13 ? -4.236 16.367 6.621 1.00 0.10 13 ALA A CA 14
ATOM 3087 C C . ALA A 1 13 ? -4.462 16.334 5.113 1.00 32.14 13 ALA A C 14
ATOM 3088 O O . ALA A 1 13 ? -4.390 17.380 4.471 1.00 44.31 13 ALA A O 14
ATOM 3151 N N . GLY A 1 3 ? 7.436 6.249 -1.259 1.00 2.20 3 GLY A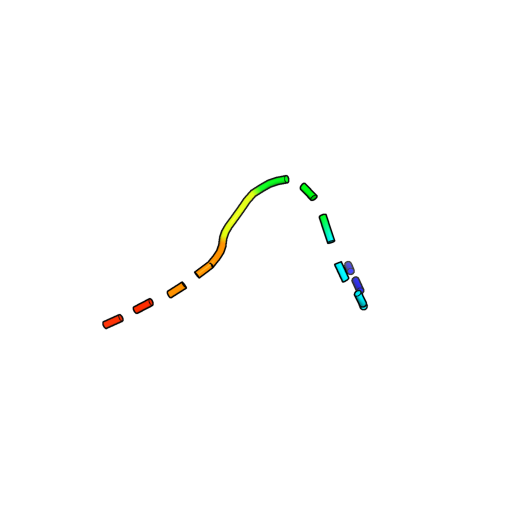 N 15
ATOM 3152 C CA . GLY A 1 3 ? 7.497 6.895 0.039 1.00 2.21 3 GLY A CA 15
ATOM 3153 C C . GLY A 1 3 ? 8.335 6.118 1.035 1.00 71.42 3 GLY A C 15
ATOM 3154 O O . GLY A 1 3 ? 9.055 6.704 1.843 1.00 51.44 3 GLY A O 15
ATOM 3193 N N . SER A 1 6 ? 4.557 4.495 5.770 1.00 1.34 6 SER A N 15
ATOM 3194 C CA . SER A 1 6 ? 3.976 5.610 6.510 1.00 22.54 6 SER A CA 15
ATOM 3195 C C . SER A 1 6 ? 4.799 5.922 7.757 1.00 60.14 6 SER A C 15
ATOM 3196 O O . SER A 1 6 ? 4.904 5.205 8.719 1.00 4.02 6 SER A O 15
ATOM 3236 N N . PHE A 1 9 ? 5.587 11.886 6.570 1.00 21.14 9 PHE A N 15
ATOM 3237 C CA . PHE A 1 9 ? 6.580 12.676 5.852 1.00 61.12 9 PHE A CA 15
ATOM 3238 C C . PHE A 1 9 ? 5.915 13.558 4.799 1.00 63.54 9 PHE A C 15
ATOM 3239 O O . PHE A 1 9 ? 6.320 14.700 4.586 1.00 65.35 9 PHE A O 15
ATOM 3256 N N . GLU A 1 10 ? 4.893 13.017 4.143 1.00 13.31 10 GLU A N 15
ATOM 3257 C CA . GLU A 1 10 ? 4.173 13.754 3.111 1.00 13.32 10 GLU A CA 15
ATOM 3258 C C . GLU A 1 10 ? 2.675 13.475 3.188 1.00 74.41 10 GLU A C 15
ATOM 3259 O O . GLU A 1 10 ? 1.874 14.380 3.422 1.00 72.05 10 GLU A O 15
ATOM 3271 N N . VAL A 1 11 ? 2.303 12.214 2.989 1.00 71.04 11 VAL A N 15
ATOM 3272 C CA . VAL A 1 11 ? 0.902 11.814 3.035 1.00 33.45 11 VAL A CA 15
ATOM 3273 C C . VAL A 1 11 ? 0.318 12.017 4.429 1.00 24.43 11 VAL A C 15
ATOM 3274 O O . VAL A 1 11 ? 0.949 11.953 5.452 1.00 51.13 11 VAL A O 15
ATOM 3306 N N . ALA A 1 13 ? -3.528 14.008 6.537 1.00 40.30 13 ALA A N 15
ATOM 3307 C CA . ALA A 1 13 ? -4.500 15.094 6.496 1.00 32.51 13 ALA A CA 15
ATOM 3308 C C . ALA A 1 13 ? -4.402 15.966 7.743 1.00 21.20 13 ALA A C 15
ATOM 3309 O O . ALA A 1 13 ? -3.490 15.769 8.545 1.00 42.14 13 ALA A O 15
ATOM 3372 N N . GLY A 1 3 ? 6.665 5.869 -1.156 1.00 40.44 3 GLY A N 16
ATOM 3373 C CA . GLY A 1 3 ? 6.895 7.002 -0.279 1.00 12.30 3 GLY A CA 16
ATOM 3374 C C . GLY A 1 3 ? 8.254 6.952 0.390 1.00 62.54 3 GLY A C 16
ATOM 3375 O O . GLY A 1 3 ? 9.024 7.910 0.321 1.00 75.02 3 GLY A O 16
ATOM 3414 N N . SER A 1 6 ? 7.583 6.106 6.986 1.00 51.44 6 SER A N 16
ATOM 3415 C CA . SER A 1 6 ? 7.260 7.328 7.713 1.00 33.05 6 SER A CA 16
ATOM 3416 C C . SER A 1 6 ? 8.526 7.999 8.237 1.00 14.24 6 SER A C 16
ATOM 3417 O O . SER A 1 6 ? 9.121 7.681 9.236 1.00 75.25 6 SER A O 16
ATOM 3457 N N . PHE A 1 9 ? 7.047 13.307 5.392 1.00 71.11 9 PHE A N 16
ATOM 3458 C CA . PHE A 1 9 ? 6.812 13.822 4.048 1.00 34.00 9 PHE A CA 16
ATOM 3459 C C . PHE A 1 9 ? 5.370 14.296 3.892 1.00 13.31 9 PHE A C 16
ATOM 3460 O O . PHE A 1 9 ? 4.780 14.178 2.819 1.00 74.01 9 PHE A O 16
ATOM 3477 N N . GLU A 1 10 ? 4.809 14.833 4.972 1.00 64.22 10 GLU A N 16
ATOM 3478 C CA . GLU A 1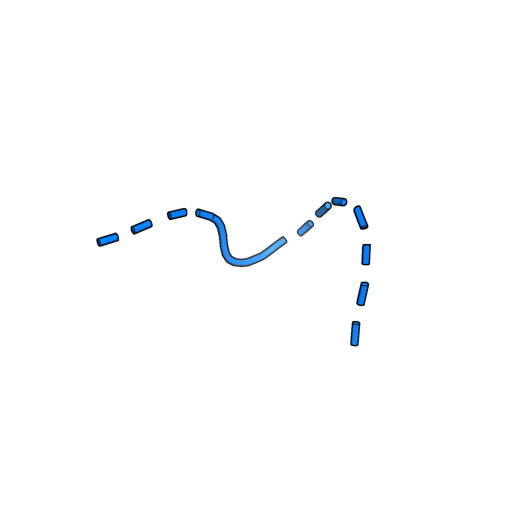 10 ? 3.436 15.324 4.955 1.00 24.52 10 GLU A CA 16
ATOM 3479 C C . GLU A 1 10 ? 2.455 14.185 4.694 1.00 33.33 10 GLU A C 16
ATOM 3480 O O . GLU A 1 10 ? 1.741 14.183 3.691 1.00 32.14 10 GLU A O 16
ATOM 3492 N N . VAL A 1 11 ? 2.425 13.216 5.605 1.00 43.44 11 VAL A N 16
ATOM 3493 C CA . VAL A 1 11 ? 1.532 12.072 5.475 1.00 73.35 11 VAL A CA 16
ATOM 3494 C C . VAL A 1 11 ? 0.076 12.489 5.647 1.00 75.13 11 VAL A C 16
ATOM 3495 O O . VAL A 1 11 ? -0.329 13.223 6.509 1.00 34.03 11 VAL A O 16
ATOM 3527 N N . ALA A 1 13 ? -4.068 12.873 6.162 1.00 22.14 13 ALA A N 16
ATOM 3528 C CA . ALA A 1 13 ? -4.816 12.888 7.413 1.00 4.35 13 ALA A CA 16
ATOM 3529 C C . ALA A 1 13 ? -6.176 12.220 7.248 1.00 55.51 13 ALA A C 16
ATOM 3530 O O . ALA A 1 13 ? -7.145 12.902 6.916 1.00 41.33 13 ALA A O 16
ATOM 3593 N N . GLY A 1 3 ? 7.619 4.570 2.523 1.00 20.44 3 GLY A N 17
ATOM 3594 C CA . GLY A 1 3 ? 8.047 5.087 3.810 1.00 61.10 3 GLY A CA 17
ATOM 3595 C C . GLY A 1 3 ? 9.523 5.430 3.835 1.00 43.32 3 GLY A C 17
ATOM 3596 O O . GLY A 1 3 ? 9.952 6.403 3.213 1.00 31.54 3 GLY A O 17
ATOM 3635 N N . SER A 1 6 ? 10.238 9.570 7.973 1.00 44.04 6 SER A N 17
ATOM 3636 C CA . SER A 1 6 ? 9.211 10.603 7.920 1.00 13.22 6 SER A CA 17
ATOM 3637 C C . SER A 1 6 ? 9.619 11.728 6.973 1.00 75.51 6 SER A C 17
ATOM 3638 O O . SER A 1 6 ? 10.126 12.769 7.305 1.00 32.54 6 SER A O 17
ATOM 3678 N N . PHE A 1 9 ? 4.942 10.677 3.626 1.00 2.34 9 PHE A N 17
ATOM 3679 C CA . PHE A 1 9 ? 4.494 9.604 2.747 1.00 30.32 9 PHE A CA 17
ATOM 3680 C C . PHE A 1 9 ? 3.087 9.146 3.121 1.00 23.12 9 PHE A C 17
ATOM 3681 O O . PHE A 1 9 ? 2.277 8.824 2.253 1.00 64.43 9 PHE A O 17
ATOM 3698 N N . GLU A 1 10 ? 2.806 9.120 4.420 1.00 34.12 10 GLU A N 17
ATOM 3699 C CA . GLU A 1 10 ? 1.498 8.700 4.909 1.00 14.22 10 GLU A CA 17
ATOM 3700 C C . GLU A 1 10 ? 0.814 9.830 5.674 1.00 5.22 10 GLU A C 17
ATOM 3701 O O . GLU A 1 10 ? -0.236 10.326 5.265 1.00 24.22 10 GLU A O 17
ATOM 3713 N N . VAL A 1 11 ? 1.418 10.233 6.788 1.00 63.50 11 VAL A N 17
ATOM 3714 C CA . VAL A 1 11 ? 0.870 11.304 7.611 1.00 72.12 11 VAL A CA 17
ATOM 3715 C C . VAL A 1 11 ? 0.692 12.583 6.800 1.00 32.14 11 VAL A C 17
ATOM 3716 O O . VAL A 1 11 ? 1.593 13.231 6.336 1.00 32.31 11 VAL A O 17
ATOM 3748 N N . ALA A 1 13 ? -2.587 14.602 4.039 1.00 53.43 13 ALA A N 17
ATOM 3749 C CA . ALA A 1 13 ? -3.887 14.554 3.381 1.00 71.22 13 ALA A CA 17
ATOM 3750 C C . ALA A 1 13 ? -4.162 13.167 2.809 1.00 23.15 13 ALA A C 17
ATOM 3751 O O . ALA A 1 13 ? -5.239 12.945 2.260 1.00 55.12 13 ALA A O 17
ATOM 3814 N N . GLY A 1 3 ? 7.165 4.881 0.442 1.00 63.53 3 GLY A N 18
ATOM 3815 C CA . GLY A 1 3 ? 7.384 6.072 1.241 1.00 54.01 3 GLY A CA 18
ATOM 3816 C C . GLY A 1 3 ? 8.761 6.102 1.872 1.00 45.50 3 GLY A C 18
ATOM 3817 O O . GLY A 1 3 ? 9.600 6.927 1.509 1.00 51.42 3 GLY A O 18
ATOM 3856 N N . SER A 1 6 ? 7.810 7.214 8.361 1.00 1.11 6 SER A N 18
ATOM 3857 C CA . SER A 1 6 ? 7.287 8.540 8.670 1.00 61.22 6 SER A CA 18
ATOM 3858 C C . SER A 1 6 ? 8.418 9.557 8.785 1.00 24.14 6 SER A C 18
ATOM 3859 O O . SER A 1 6 ? 9.250 9.577 9.657 1.00 12.41 6 SER A O 18
ATOM 3899 N N . PHE 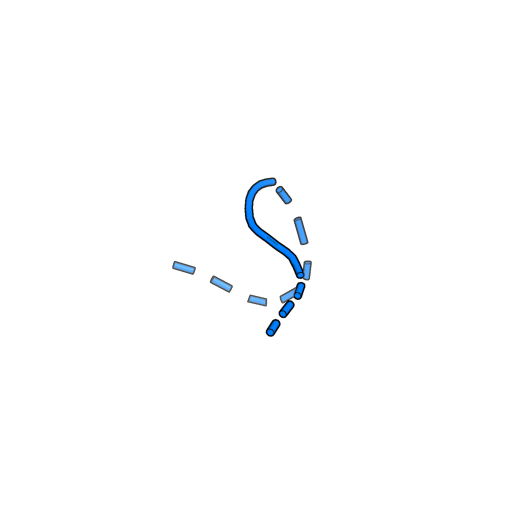A 1 9 ? 5.987 13.530 4.914 1.00 52.11 9 PHE A N 18
ATOM 3900 C CA . PHE A 1 9 ? 5.990 13.733 3.470 1.00 75.12 9 PHE A CA 18
ATOM 3901 C C . PHE A 1 9 ? 4.583 13.584 2.897 1.00 0.30 9 PHE A C 18
ATOM 3902 O O . PHE A 1 9 ? 4.193 14.314 1.986 1.00 31.22 9 PHE A O 18
ATOM 3919 N N . GLU A 1 10 ? 3.828 12.634 3.438 1.00 35.41 10 GLU A N 18
ATOM 3920 C CA . GLU A 1 10 ? 2.465 12.388 2.980 1.00 41.32 10 GLU A CA 18
ATOM 3921 C C . GLU A 1 10 ? 1.573 11.947 4.137 1.00 62.13 10 GLU A C 18
ATOM 3922 O O . GLU A 1 10 ? 1.312 10.757 4.315 1.00 3.13 10 GLU A O 18
ATOM 3934 N N . VAL A 1 11 ? 1.109 12.915 4.921 1.00 74.34 11 VAL A N 18
ATOM 3935 C CA . VAL A 1 11 ? 0.246 12.627 6.060 1.00 14.42 11 VAL A CA 18
ATOM 3936 C C . VAL A 1 11 ? -0.989 13.521 6.053 1.00 15.03 11 VAL A C 18
ATOM 3937 O O . VAL A 1 11 ? -1.399 14.131 7.006 1.00 42.54 11 VAL A O 18
ATOM 3969 N N . ALA A 1 13 ? -4.774 15.323 5.777 1.00 2.52 13 ALA A N 18
ATOM 39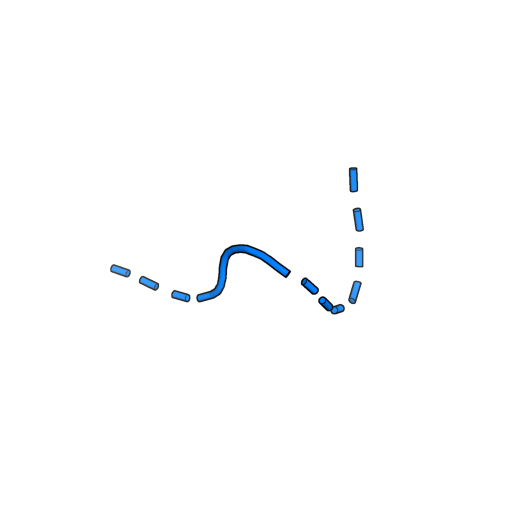70 C CA . ALA A 1 13 ? -5.838 15.327 6.773 1.00 11.11 13 ALA A CA 18
ATOM 3971 C C . ALA A 1 13 ? -6.632 14.026 6.733 1.00 20.21 13 ALA A C 18
ATOM 3972 O O . ALA A 1 13 ? -7.851 14.059 6.897 1.00 44.11 13 ALA A O 18
ATOM 4035 N N . GLY A 1 3 ? 6.245 4.267 0.799 1.00 74.42 3 GLY A N 19
ATOM 4036 C CA . GLY A 1 3 ? 6.666 5.449 1.527 1.00 42.13 3 GLY A CA 19
ATOM 4037 C C . GLY A 1 3 ? 8.150 5.442 1.834 1.00 4.23 3 GLY A C 19
ATOM 4038 O O . GLY A 1 3 ? 8.581 4.872 2.836 1.00 31.54 3 GLY A O 19
ATOM 4077 N N . SER A 1 6 ? 9.979 10.668 4.972 1.00 43.55 6 SER A N 19
ATOM 4078 C CA . SER A 1 6 ? 9.539 12.058 4.987 1.00 51.50 6 SER A CA 19
ATOM 4079 C C . SER A 1 6 ? 10.152 12.835 3.826 1.00 53.52 6 SER A C 19
ATOM 4080 O O . SER A 1 6 ? 11.300 13.193 3.756 1.00 22.22 6 SER A O 19
ATOM 4120 N N . PHE A 1 9 ? 4.918 13.713 0.884 1.00 63.25 9 PHE A N 19
ATOM 4121 C CA . PHE A 1 9 ? 4.226 12.809 -0.028 1.00 11.30 9 PHE A CA 19
ATOM 4122 C C . PHE A 1 9 ? 2.726 12.796 0.254 1.00 43.43 9 PHE A C 19
ATOM 4123 O O . PHE A 1 9 ? 2.059 11.779 0.071 1.00 61.14 9 PHE A O 19
ATOM 4140 N N . GLU A 1 10 ? 2.204 13.934 0.701 1.00 44.53 10 GLU A N 19
ATOM 4141 C CA . GLU A 1 10 ? 0.784 14.054 1.009 1.00 22.51 10 GLU A CA 19
ATOM 4142 C C . GLU A 1 10 ? 0.397 13.126 2.158 1.00 42.15 10 GLU A C 19
ATOM 4143 O O . GLU A 1 10 ? -0.455 12.251 2.003 1.00 24.25 10 GLU A O 19
ATOM 4155 N N . VAL A 1 11 ? 1.030 13.324 3.309 1.00 2.45 11 VAL A N 19
ATOM 4156 C CA . VAL A 1 11 ? 0.753 12.507 4.485 1.00 52.33 11 VAL A CA 19
ATOM 4157 C C . VAL A 1 11 ? -0.664 12.743 4.996 1.00 60.00 11 VAL A C 19
ATOM 4158 O O . VAL A 1 11 ? -1.474 13.456 4.465 1.00 52.11 11 VAL A O 19
ATOM 4190 N N . ALA A 1 13 ? -3.935 10.560 7.695 1.00 44.25 13 ALA A N 19
ATOM 4191 C CA . ALA A 1 13 ? -4.366 9.383 8.438 1.00 75.14 13 ALA A CA 19
ATOM 4192 C C . ALA A 1 13 ? -4.664 8.219 7.498 1.00 5.11 13 ALA A C 19
ATOM 4193 O O . ALA A 1 13 ? -4.847 8.443 6.303 1.00 70.24 13 ALA A O 19
ATOM 4256 N N . GLY A 1 3 ? 6.143 4.549 3.286 1.00 22.24 3 GLY A N 20
ATOM 4257 C CA . GLY A 1 3 ? 6.877 5.452 4.154 1.00 53.13 3 GLY A CA 20
ATOM 4258 C C . GLY A 1 3 ? 8.367 5.436 3.880 1.00 44.35 3 GLY A C 20
ATOM 4259 O O . GLY A 1 3 ? 9.176 5.481 4.806 1.00 3.52 3 GLY A O 20
ATOM 4298 N N . SER A 1 6 ? 10.214 11.273 3.582 1.00 34.02 6 SER A N 20
ATOM 4299 C CA . SER A 1 6 ? 9.441 12.488 3.352 1.00 11.00 6 SER A CA 20
ATOM 4300 C C . SER A 1 6 ? 9.774 13.094 1.992 1.00 2.32 6 SER A C 20
ATOM 4301 O O . SER A 1 6 ? 10.736 13.780 1.752 1.00 33.42 6 SER A O 20
ATOM 4341 N N . PHE A 1 9 ? 4.27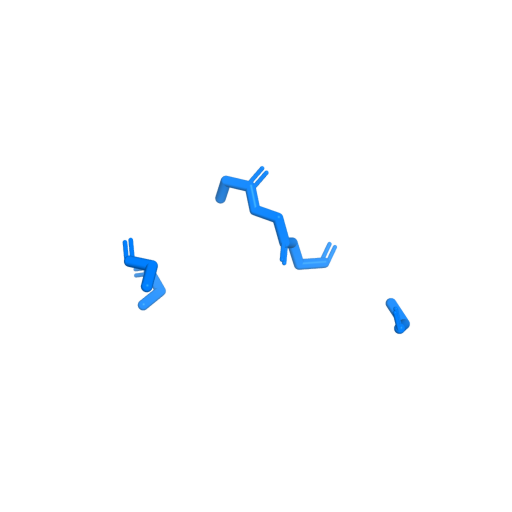7 11.773 -0.066 1.00 55.44 9 PHE A N 20
ATOM 4342 C CA . PHE A 1 9 ? 3.714 10.488 -0.464 1.00 41.23 9 PHE A CA 20
ATOM 4343 C C . PHE A 1 9 ? 2.310 10.310 0.105 1.00 74.52 9 PHE A C 20
ATOM 4344 O O . PHE A 1 9 ? 1.915 9.204 0.475 1.00 42.30 9 PHE A O 20
ATOM 4361 N N . GLU A 1 10 ? 1.561 11.406 0.171 1.00 34.24 10 GLU A N 20
ATOM 4362 C CA . GLU A 1 10 ? 0.201 11.370 0.697 1.00 52.34 10 GLU A CA 20
ATOM 4363 C C . GLU A 1 10 ? 0.196 10.967 2.168 1.00 23.33 10 GLU A C 20
ATOM 4364 O O . GLU A 1 10 ? -0.426 9.976 2.550 1.00 72.51 10 GLU A O 20
ATOM 4376 N N . VAL A 1 11 ? 0.896 11.742 2.991 1.00 62.14 11 VAL A N 20
ATOM 4377 C CA . VAL A 1 11 ? 0.973 11.467 4.420 1.00 23.43 11 VAL A CA 20
ATOM 4378 C C . VAL A 1 11 ? 0.299 12.569 5.229 1.00 4.04 11 VAL A C 20
ATOM 4379 O O . VAL A 1 11 ? 0.514 13.745 5.096 1.00 0.24 11 VAL A O 20
ATOM 4411 N N . ALA A 1 13 ? -3.800 12.798 7.318 1.00 3.23 13 ALA A N 20
ATOM 4412 C CA . ALA A 1 13 ? -5.002 12.205 7.890 1.00 52.21 13 ALA A CA 20
ATOM 4413 C C . ALA A 1 13 ? -6.253 12.699 7.171 1.00 40.20 13 ALA A C 20
ATOM 4414 O O . ALA A 1 13 ? -6.136 13.485 6.232 1.00 53.11 13 ALA A O 20
#

Radius of gyration: 5.99 Å; Cα contacts (8 Å, |Δi|>4): 0; chains: 1; bounding box: 14×7×8 Å

B-factor: mean 37.83, std 21.37, range [0.02, 74.53]

Sequence (6 aa):
GSFEVAGSFEVAGSFEVAGSFEVAGSFEVAGSFEVAGSFEVAGSFEVAGSFEVAGSFEVAGSFEVAGSFEVAGSFEVAGSFEVAGSFEVAGSFEVAGSFEVAGSFEVAGSFEVAGSFEVA